Protein AF-A0AAJ2TC12-F1 (afdb_monomer_lite)

Structure (mmCIF, N/CA/C/O backbone):
data_AF-A0AAJ2TC12-F1
#
_entry.id   AF-A0AAJ2TC12-F1
#
loop_
_atom_site.group_PDB
_atom_site.id
_atom_site.type_symbol
_atom_site.label_atom_id
_atom_site.label_alt_id
_atom_site.label_comp_id
_atom_site.label_asym_id
_atom_site.label_entity_id
_atom_site.label_seq_id
_atom_site.pdbx_PDB_ins_code
_atom_site.Cartn_x
_atom_site.Cartn_y
_atom_site.Cartn_z
_atom_site.occupancy
_atom_site.B_iso_or_equiv
_atom_site.auth_seq_id
_atom_site.auth_comp_id
_atom_site.auth_asym_id
_atom_site.auth_atom_id
_atom_site.pdbx_PDB_model_num
ATOM 1 N N . MET A 1 1 ? 13.324 10.638 -14.437 1.00 60.88 1 MET A N 1
ATOM 2 C CA . MET A 1 1 ? 12.610 9.988 -13.320 1.00 60.88 1 MET A CA 1
ATOM 3 C C . MET A 1 1 ? 11.323 9.425 -13.895 1.00 60.88 1 MET A C 1
ATOM 5 O O . MET A 1 1 ? 10.510 10.207 -14.366 1.00 60.88 1 MET A O 1
ATOM 9 N N . VAL A 1 2 ? 11.208 8.100 -14.013 1.00 73.31 2 VAL A N 1
ATOM 10 C CA . VAL A 1 2 ? 10.015 7.459 -14.594 1.00 73.31 2 VAL A CA 1
ATOM 11 C C . VAL A 1 2 ? 8.954 7.398 -13.505 1.00 73.31 2 VAL A C 1
ATOM 13 O O . VAL A 1 2 ? 9.195 6.801 -12.458 1.00 73.31 2 VAL A O 1
ATOM 16 N N . LYS A 1 3 ? 7.811 8.041 -13.734 1.00 79.06 3 LYS A N 1
ATOM 17 C CA . LYS A 1 3 ? 6.638 7.928 -12.867 1.00 79.06 3 LYS A CA 1
ATOM 18 C C . LYS A 1 3 ? 5.734 6.831 -13.420 1.00 79.06 3 LYS A C 1
ATOM 20 O O . LYS A 1 3 ? 5.578 6.724 -14.634 1.00 79.06 3 LYS A O 1
ATOM 25 N N . ARG A 1 4 ? 5.164 6.027 -12.529 1.00 81.19 4 ARG A N 1
ATOM 26 C CA . ARG A 1 4 ? 4.212 4.971 -12.862 1.00 81.19 4 ARG A CA 1
ATOM 27 C C . ARG A 1 4 ? 3.032 5.037 -11.907 1.00 81.19 4 ARG A C 1
ATOM 29 O O . ARG A 1 4 ? 3.238 5.274 -10.721 1.00 81.19 4 ARG A O 1
ATOM 36 N N . ASP A 1 5 ? 1.838 4.804 -12.436 1.00 85.94 5 ASP A N 1
ATOM 37 C CA . ASP A 1 5 ? 0.603 4.765 -11.660 1.00 85.94 5 ASP A CA 1
ATOM 38 C C . ASP A 1 5 ? 0.060 3.327 -11.639 1.00 85.94 5 ASP A C 1
ATOM 40 O O . ASP A 1 5 ? 0.129 2.602 -12.639 1.00 85.94 5 ASP A O 1
ATOM 44 N N . VAL A 1 6 ? -0.461 2.908 -10.484 1.00 88.75 6 VAL A N 1
ATOM 45 C CA . VAL A 1 6 ? -1.053 1.582 -10.267 1.00 88.75 6 VAL A CA 1
ATOM 46 C C . VAL A 1 6 ? -2.403 1.760 -9.593 1.00 88.75 6 VAL A C 1
ATOM 48 O O . VAL A 1 6 ? -2.496 2.392 -8.543 1.00 88.75 6 VAL A O 1
ATOM 51 N N . AS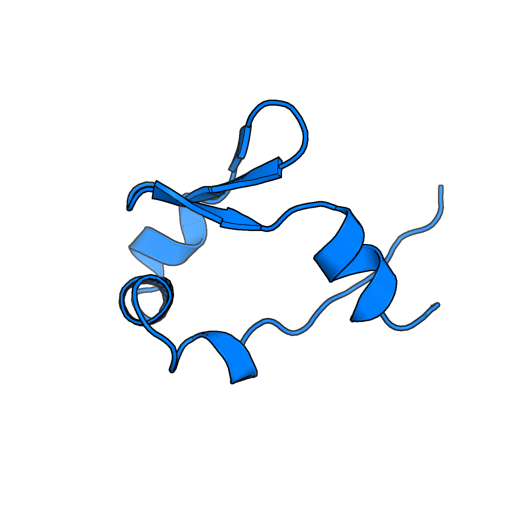P A 1 7 ? -3.445 1.189 -10.195 1.00 91.00 7 ASP A N 1
ATOM 52 C CA . ASP A 1 7 ? -4.761 1.097 -9.570 1.00 91.00 7 ASP A CA 1
ATOM 53 C C . ASP A 1 7 ? -4.822 -0.153 -8.687 1.00 91.00 7 ASP A C 1
ATOM 55 O O . ASP A 1 7 ? -4.805 -1.286 -9.176 1.00 91.00 7 ASP A O 1
ATOM 59 N N . VAL A 1 8 ? -4.873 0.063 -7.372 1.00 92.06 8 VAL A N 1
ATOM 60 C CA . VAL A 1 8 ? -4.945 -1.007 -6.369 1.00 92.06 8 VAL A CA 1
ATOM 61 C C . VAL A 1 8 ? -6.383 -1.385 -5.995 1.00 92.06 8 VAL A C 1
ATOM 63 O O . VAL A 1 8 ? -6.580 -2.358 -5.266 1.00 92.06 8 VAL A O 1
ATOM 66 N N . SER A 1 9 ? -7.396 -0.693 -6.530 1.00 93.25 9 SER A N 1
ATOM 67 C CA . SER A 1 9 ? -8.816 -0.948 -6.233 1.00 93.25 9 SER A CA 1
ATOM 68 C C . SER A 1 9 ? -9.233 -2.422 -6.397 1.00 93.25 9 SER A C 1
ATOM 70 O O . SER A 1 9 ? -9.896 -2.940 -5.498 1.00 93.25 9 SER A O 1
ATOM 72 N N . PRO A 1 10 ? -8.798 -3.165 -7.442 1.00 93.94 10 PRO A N 1
ATOM 73 C CA . PRO A 1 10 ? -9.166 -4.578 -7.620 1.00 93.94 10 PRO A CA 1
ATOM 74 C C . PRO A 1 10 ? -8.624 -5.533 -6.542 1.00 93.94 10 PRO A C 1
ATOM 76 O O . PRO A 1 10 ? -8.991 -6.710 -6.501 1.00 93.94 10 PRO A O 1
ATOM 79 N N . TYR A 1 11 ? -7.696 -5.066 -5.706 1.00 93.75 11 TYR A N 1
ATOM 80 C CA . TYR A 1 11 ? -7.048 -5.859 -4.663 1.00 93.75 11 TYR A CA 1
ATOM 81 C C . TYR A 1 11 ? -7.644 -5.591 -3.281 1.00 93.75 11 TYR A C 1
ATOM 83 O O . TYR A 1 11 ? -7.485 -6.425 -2.392 1.00 93.75 11 TYR A O 1
ATOM 91 N N . LEU A 1 12 ? -8.407 -4.504 -3.122 1.00 95.94 12 LEU A N 1
ATOM 92 C CA . LEU A 1 12 ? -9.057 -4.144 -1.862 1.00 95.94 12 LEU A CA 1
ATOM 93 C C . LEU A 1 12 ? -10.146 -5.139 -1.442 1.00 95.94 12 LEU A C 1
ATOM 95 O O . LEU A 1 12 ? -10.613 -5.091 -0.319 1.00 95.94 12 LEU A O 1
ATOM 99 N N . ASP A 1 13 ? -10.565 -6.069 -2.299 1.00 95.75 13 ASP A N 1
ATOM 100 C CA . ASP A 1 13 ? -11.494 -7.141 -1.922 1.00 95.75 13 ASP A CA 1
ATOM 101 C C . ASP A 1 13 ? -10.797 -8.390 -1.356 1.00 95.75 13 ASP A C 1
ATOM 103 O O . ASP A 1 13 ? -11.468 -9.371 -1.031 1.00 95.75 13 ASP A O 1
ATOM 107 N N . LYS A 1 14 ? -9.464 -8.386 -1.216 1.00 94.31 14 LYS A N 1
ATOM 108 C CA . LYS A 1 14 ? -8.678 -9.584 -0.888 1.00 94.31 14 LYS A CA 1
ATOM 109 C C . LYS A 1 14 ? -8.035 -9.498 0.495 1.00 94.31 14 LYS A C 1
ATOM 111 O O . LYS A 1 14 ? -7.182 -8.650 0.730 1.00 94.31 14 LYS A O 1
ATOM 116 N N . GLY A 1 15 ? -8.364 -10.447 1.372 1.00 95.88 15 GLY A N 1
ATOM 117 C CA . GLY A 1 15 ? -7.641 -10.681 2.629 1.00 95.88 15 GLY A CA 1
ATOM 118 C C . GLY A 1 15 ? -7.405 -9.409 3.451 1.00 95.88 15 GLY A C 1
ATOM 119 O O . GLY A 1 15 ? -8.324 -8.619 3.648 1.00 95.88 15 GLY A O 1
ATOM 120 N N . ILE A 1 16 ? -6.159 -9.201 3.887 1.00 96.94 16 ILE A N 1
ATOM 121 C CA . ILE A 1 16 ? -5.744 -8.061 4.723 1.00 96.94 16 ILE A CA 1
ATOM 122 C C . ILE A 1 16 ? -5.976 -6.690 4.059 1.00 96.94 16 ILE A C 1
ATOM 124 O O . ILE A 1 16 ? -6.161 -5.687 4.746 1.00 96.94 16 ILE A O 1
ATOM 128 N N . PHE A 1 17 ? -6.049 -6.635 2.725 1.00 97.12 17 PHE A N 1
ATOM 129 C CA . PHE A 1 17 ? -6.302 -5.395 1.986 1.00 97.12 17 PHE A CA 1
ATOM 130 C C . PHE A 1 17 ? -7.762 -4.929 2.073 1.00 97.12 17 PHE A C 1
ATOM 132 O O . PHE A 1 17 ? -8.040 -3.771 1.769 1.00 97.12 17 PHE A O 1
ATOM 139 N N . GLN A 1 18 ? -8.693 -5.774 2.540 1.00 97.81 18 GLN A N 1
ATOM 140 C CA . GLN A 1 18 ? -10.088 -5.371 2.773 1.00 97.81 18 GLN A CA 1
ATOM 141 C C . GLN A 1 18 ? -10.225 -4.232 3.775 1.00 97.81 18 GLN A C 1
ATOM 143 O O . GLN A 1 18 ? -11.103 -3.383 3.625 1.00 97.81 18 GLN A O 1
ATOM 148 N N . GLU A 1 19 ? -9.331 -4.167 4.758 1.00 97.62 19 GLU A N 1
ATOM 149 C CA . GLU A 1 19 ? -9.318 -3.078 5.730 1.00 97.62 19 GLU A CA 1
ATOM 150 C C . GLU A 1 19 ? -8.912 -1.737 5.115 1.00 97.62 19 GLU A C 1
ATOM 152 O O . GLU A 1 19 ? -9.276 -0.694 5.646 1.00 97.62 19 GLU A O 1
ATOM 157 N N . LEU A 1 20 ? -8.216 -1.745 3.976 1.00 97.94 20 LEU A N 1
ATOM 158 C CA . LEU A 1 20 ? -7.798 -0.531 3.280 1.00 97.94 20 LEU A CA 1
ATOM 159 C C . LEU A 1 20 ? -8.923 0.114 2.456 1.00 97.94 20 LEU A C 1
ATOM 161 O O . LEU A 1 20 ? -8.707 1.146 1.830 1.00 97.94 20 LEU A O 1
ATOM 165 N N . LYS A 1 21 ? -10.135 -0.460 2.465 1.00 97.00 21 LYS A N 1
ATOM 166 C CA . LYS A 1 21 ? -11.346 0.252 2.024 1.00 97.00 21 LYS A CA 1
ATOM 167 C C . LYS A 1 21 ? -11.711 1.408 2.958 1.00 97.00 21 LYS A C 1
ATOM 169 O O . LYS A 1 21 ? -12.443 2.304 2.549 1.00 97.00 21 LYS A O 1
ATOM 174 N N . ASP A 1 22 ? -11.231 1.373 4.201 1.00 97.62 22 ASP A N 1
ATOM 175 C CA . ASP A 1 22 ? -11.253 2.524 5.095 1.00 97.62 22 ASP A CA 1
ATOM 176 C C . ASP A 1 22 ? -10.196 3.533 4.629 1.00 97.62 22 ASP A C 1
ATOM 178 O O . ASP A 1 22 ? -8.994 3.257 4.649 1.00 97.62 22 ASP A O 1
ATOM 182 N N . GLU A 1 23 ? -10.654 4.709 4.204 1.00 96.88 23 GLU A N 1
ATOM 183 C CA . GLU A 1 23 ? -9.803 5.773 3.678 1.00 96.88 23 GLU A CA 1
ATOM 184 C C . GLU A 1 23 ? -8.750 6.233 4.698 1.00 96.88 23 GLU A C 1
ATOM 186 O O . GLU A 1 23 ? -7.613 6.527 4.323 1.00 96.88 23 GLU A O 1
ATOM 191 N N . GLU A 1 24 ? -9.081 6.240 5.992 1.00 98.12 24 GLU A N 1
ATOM 192 C CA . GLU A 1 24 ? -8.146 6.655 7.038 1.00 98.12 24 GLU A CA 1
ATOM 193 C C . GLU A 1 24 ? -7.025 5.631 7.210 1.00 98.12 24 GLU A C 1
ATOM 195 O O . GLU A 1 24 ? -5.867 6.013 7.383 1.00 98.12 24 GLU A O 1
ATOM 200 N N . LYS A 1 25 ? -7.326 4.333 7.064 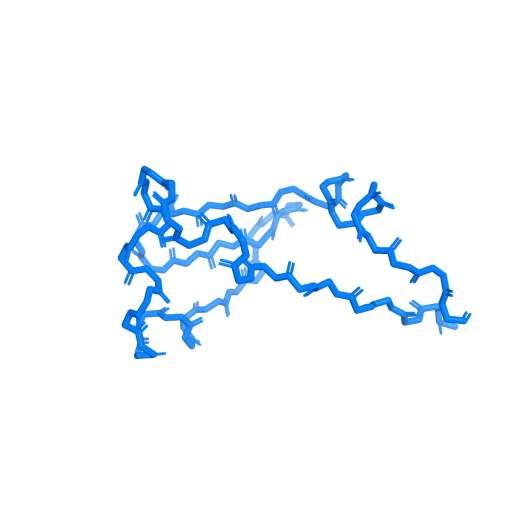1.00 97.75 25 LYS A N 1
ATOM 201 C CA . LYS A 1 25 ? -6.294 3.290 7.004 1.00 97.75 25 LYS A CA 1
ATOM 202 C C . LYS A 1 25 ? -5.491 3.394 5.719 1.00 97.75 25 LYS A C 1
ATOM 204 O O . LYS A 1 25 ? -4.266 3.349 5.790 1.00 97.75 25 LYS A O 1
ATOM 209 N N . PHE A 1 26 ? -6.134 3.596 4.569 1.00 97.50 26 PHE A N 1
ATOM 210 C CA . PHE A 1 26 ? -5.458 3.713 3.274 1.00 97.50 26 PHE A CA 1
ATOM 211 C C . PHE A 1 26 ? -4.427 4.852 3.246 1.00 97.50 26 PHE A C 1
ATOM 213 O O . PHE A 1 26 ? -3.325 4.687 2.722 1.00 97.50 26 PHE A O 1
ATOM 220 N N . LYS A 1 27 ? -4.742 5.990 3.874 1.00 97.94 27 LYS A N 1
ATOM 221 C CA . LYS A 1 27 ? -3.838 7.146 3.995 1.00 97.94 27 LYS A CA 1
ATOM 222 C C . LYS A 1 27 ? -2.585 6.885 4.835 1.00 97.94 27 LYS A C 1
ATOM 224 O O . LYS A 1 27 ? -1.652 7.678 4.766 1.00 97.94 27 LYS A O 1
ATOM 229 N N . THR A 1 28 ? -2.527 5.796 5.607 1.00 98.19 28 THR A N 1
ATOM 230 C CA . THR A 1 28 ? -1.348 5.459 6.432 1.00 98.19 28 THR A CA 1
ATOM 231 C C . THR A 1 28 ? -0.174 4.870 5.649 1.00 98.19 28 THR A C 1
ATOM 233 O O . THR A 1 28 ? 0.844 4.539 6.262 1.00 98.19 28 THR A O 1
ATOM 236 N N . VAL A 1 29 ? -0.317 4.739 4.325 1.00 97.12 29 VAL A N 1
ATOM 237 C CA . VAL A 1 29 ? 0.718 4.225 3.426 1.00 97.12 29 VAL A CA 1
ATOM 238 C C . VAL A 1 29 ? 2.063 4.909 3.669 1.00 97.12 29 VAL A C 1
ATOM 240 O O . VAL A 1 29 ? 2.167 6.137 3.715 1.00 97.12 29 VAL A O 1
ATOM 243 N N . ARG A 1 30 ? 3.116 4.108 3.809 1.00 97.44 30 ARG A N 1
ATOM 244 C CA . ARG A 1 30 ? 4.490 4.587 3.989 1.00 97.44 30 ARG A CA 1
ATOM 245 C C . ARG A 1 30 ? 5.487 3.630 3.356 1.00 97.44 30 ARG A C 1
ATOM 247 O O . ARG A 1 30 ? 5.204 2.450 3.206 1.00 97.44 30 ARG A O 1
ATOM 254 N N . VAL A 1 31 ? 6.668 4.140 3.023 1.00 96.12 31 VAL A N 1
ATOM 255 C CA . VAL A 1 31 ? 7.802 3.299 2.617 1.00 96.12 31 VAL A CA 1
ATOM 256 C C . VAL A 1 31 ? 8.331 2.553 3.843 1.00 96.12 31 VAL A C 1
ATOM 258 O O . VAL A 1 31 ? 8.532 3.169 4.892 1.00 96.12 31 VAL A O 1
ATOM 261 N N . SER A 1 32 ? 8.571 1.253 3.700 1.00 96.50 32 SER A N 1
ATOM 262 C CA . SER A 1 32 ? 9.140 0.387 4.732 1.00 96.50 32 SER A CA 1
ATOM 263 C C . SER A 1 32 ? 10.144 -0.566 4.100 1.00 96.50 32 SER A C 1
ATOM 265 O O . SER A 1 32 ? 9.776 -1.442 3.322 1.00 96.50 32 SER A O 1
ATOM 267 N N . PHE A 1 33 ? 11.425 -0.364 4.415 1.00 93.25 33 PHE A N 1
ATOM 268 C CA . PHE A 1 33 ? 12.549 -1.042 3.764 1.00 93.25 33 PHE A CA 1
ATOM 269 C C . PHE A 1 33 ? 12.503 -0.896 2.237 1.00 93.25 33 PHE A C 1
ATOM 271 O O . PHE A 1 33 ? 12.736 0.198 1.720 1.00 93.25 33 PHE A O 1
ATOM 278 N N . ASP A 1 34 ? 12.233 -1.988 1.536 1.00 93.44 34 ASP A N 1
ATOM 279 C CA . ASP A 1 34 ? 12.087 -2.082 0.094 1.00 93.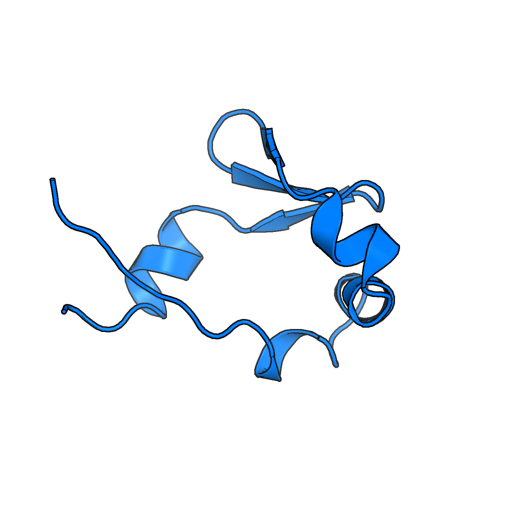44 34 ASP A CA 1
ATOM 280 C C . ASP A 1 34 ? 10.624 -2.066 -0.360 1.00 93.44 34 ASP A C 1
ATOM 282 O O . ASP A 1 34 ? 10.396 -1.924 -1.549 1.00 93.44 34 ASP A O 1
ATOM 286 N N . SER A 1 35 ? 9.642 -2.103 0.543 1.00 94.81 35 SER A N 1
ATOM 287 C CA . SER A 1 35 ? 8.204 -2.144 0.240 1.00 94.81 35 SER A CA 1
ATOM 288 C C . SER A 1 35 ? 7.468 -0.835 0.564 1.00 94.81 35 SER A C 1
ATOM 290 O O . SER A 1 35 ? 8.038 0.131 1.090 1.00 94.81 35 SER 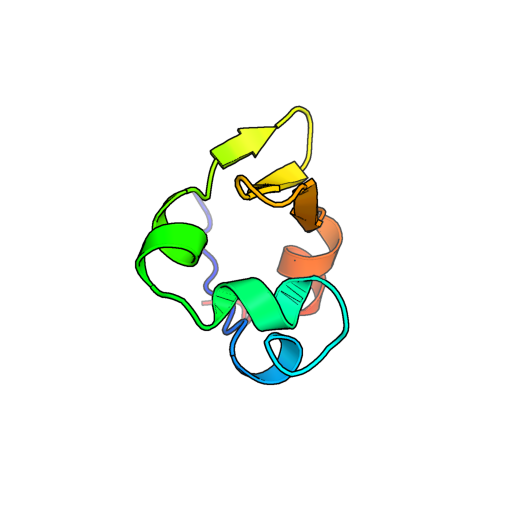A O 1
ATOM 292 N N . ILE A 1 36 ? 6.166 -0.800 0.266 1.00 96.00 36 ILE A N 1
ATOM 293 C CA . ILE A 1 36 ? 5.233 0.080 0.978 1.00 96.00 36 ILE A CA 1
ATOM 294 C C . ILE A 1 36 ? 4.378 -0.742 1.933 1.00 96.00 36 ILE A C 1
ATOM 296 O O . ILE A 1 36 ? 3.991 -1.857 1.602 1.00 96.00 36 ILE A O 1
ATOM 300 N N . GLU A 1 37 ? 4.029 -0.162 3.076 1.00 97.69 37 GLU A N 1
ATOM 301 C CA . GLU A 1 37 ? 3.171 -0.795 4.075 1.00 97.69 37 GLU A CA 1
ATOM 302 C C . GLU A 1 37 ? 2.105 0.171 4.608 1.00 97.69 37 GLU A C 1
ATOM 304 O O . GLU A 1 37 ? 2.257 1.398 4.558 1.00 97.69 37 GLU A O 1
ATOM 309 N N . TRP A 1 38 ? 1.043 -0.396 5.174 1.00 98.19 38 TRP A N 1
ATOM 310 C CA . TRP A 1 38 ? -0.019 0.312 5.888 1.00 98.19 38 TRP A CA 1
ATOM 311 C C . TRP A 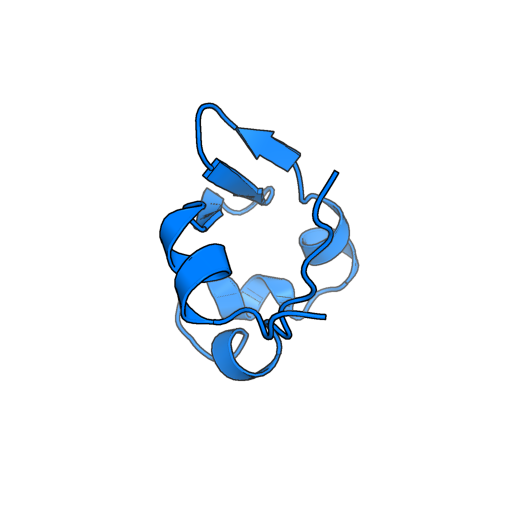1 38 ? 0.003 0.002 7.391 1.00 98.19 38 TRP A C 1
ATOM 313 O O . TRP A 1 38 ? 0.682 -0.909 7.866 1.00 98.19 38 TRP A O 1
ATOM 323 N N . CYS A 1 39 ? -0.766 0.755 8.183 1.00 97.81 39 CYS A N 1
ATOM 324 C CA . CYS A 1 39 ? -0.845 0.571 9.638 1.00 97.81 39 CYS A CA 1
ATOM 325 C C . CYS A 1 39 ? -1.371 -0.807 10.075 1.00 97.81 39 CYS A C 1
ATOM 327 O O . CYS A 1 39 ? -1.085 -1.233 11.191 1.00 97.81 39 CYS A O 1
ATOM 329 N N . ASN A 1 40 ? -2.103 -1.503 9.203 1.00 97.25 40 ASN A N 1
ATOM 330 C CA . ASN A 1 40 ? -2.604 -2.856 9.428 1.00 97.25 40 ASN A CA 1
ATOM 331 C C . ASN A 1 40 ? -1.605 -3.949 9.011 1.00 97.25 40 ASN A C 1
ATOM 333 O O . ASN A 1 40 ? -1.994 -5.107 8.946 1.00 97.25 40 ASN A O 1
ATOM 337 N N . GLN A 1 41 ? -0.346 -3.594 8.726 1.00 97.00 41 GLN A N 1
ATOM 338 C CA . GLN A 1 41 ? 0.717 -4.514 8.301 1.00 97.00 41 GLN A CA 1
ATOM 339 C C . GLN A 1 41 ? 0.512 -5.142 6.915 1.00 97.00 41 GLN A C 1
ATOM 341 O O . GLN A 1 41 ? 1.244 -6.057 6.557 1.00 97.00 41 GLN A O 1
ATOM 346 N N . ALA A 1 42 ? -0.457 -4.664 6.127 1.00 97.19 42 ALA A N 1
ATOM 347 C CA . ALA A 1 42 ? -0.497 -4.980 4.706 1.00 97.19 42 ALA A CA 1
ATOM 348 C C . ALA A 1 42 ? 0.696 -4.314 4.010 1.00 97.19 42 ALA A C 1
ATOM 350 O O . ALA A 1 42 ? 0.976 -3.146 4.287 1.00 97.19 42 ALA A O 1
ATOM 351 N N . ASP A 1 43 ? 1.348 -5.023 3.095 1.00 96.81 43 ASP A N 1
ATOM 352 C CA . ASP A 1 43 ? 2.494 -4.535 2.335 1.00 96.81 43 ASP A CA 1
ATOM 353 C C . ASP A 1 43 ? 2.399 -4.889 0.842 1.00 96.81 43 ASP A C 1
ATOM 355 O O . ASP A 1 43 ? 1.680 -5.806 0.436 1.00 96.81 43 ASP A O 1
ATOM 359 N N . LEU A 1 44 ? 3.088 -4.112 0.005 1.00 95.00 44 LEU A N 1
ATOM 360 C CA . LEU A 1 44 ? 3.267 -4.385 -1.420 1.00 95.00 44 LEU A CA 1
ATOM 361 C C . LEU A 1 44 ? 4.718 -4.113 -1.825 1.00 95.00 44 LEU A C 1
ATOM 363 O O . LEU A 1 44 ? 5.246 -3.019 -1.609 1.00 95.00 44 LEU A O 1
ATOM 367 N N . ASP A 1 45 ? 5.330 -5.102 -2.471 1.00 92.94 45 ASP A N 1
ATOM 368 C CA . ASP A 1 45 ? 6.689 -5.032 -3.010 1.00 92.94 45 ASP A CA 1
ATOM 369 C C . ASP A 1 45 ? 6.741 -4.195 -4.314 1.00 92.94 45 ASP A C 1
ATOM 371 O O . ASP A 1 45 ? 5.809 -4.262 -5.126 1.00 92.94 45 ASP A O 1
ATOM 375 N N . PRO A 1 46 ? 7.812 -3.416 -4.568 1.00 88.50 46 PRO A N 1
ATOM 376 C CA . PRO A 1 46 ? 8.133 -2.797 -5.851 1.00 88.50 46 PRO A CA 1
ATOM 377 C C . PRO A 1 46 ? 7.821 -3.654 -7.074 1.00 88.50 46 PRO A C 1
ATOM 379 O O . PRO A 1 46 ? 7.267 -3.123 -8.041 1.00 88.50 46 PRO A O 1
ATOM 382 N N . GLU A 1 47 ? 8.144 -4.951 -7.055 1.00 88.81 47 GLU A N 1
ATOM 383 C CA . GLU A 1 47 ? 7.912 -5.857 -8.186 1.00 88.81 47 GLU A CA 1
ATOM 384 C C . GLU A 1 47 ? 6.436 -5.900 -8.597 1.00 88.81 47 GLU A C 1
ATOM 386 O O . GLU A 1 47 ? 6.130 -5.846 -9.792 1.00 88.81 47 GLU A O 1
ATOM 391 N N . PHE A 1 48 ? 5.513 -5.875 -7.629 1.00 89.31 48 PHE A N 1
ATOM 392 C CA . PHE A 1 48 ? 4.079 -5.793 -7.901 1.00 89.31 48 PHE A CA 1
ATOM 393 C C . PHE A 1 48 ? 3.738 -4.527 -8.691 1.00 89.31 48 PHE A C 1
ATOM 395 O O . PHE A 1 48 ? 2.997 -4.575 -9.678 1.00 89.31 48 PHE A O 1
ATOM 402 N N . PHE A 1 49 ? 4.305 -3.384 -8.300 1.00 85.00 49 PHE A N 1
ATOM 403 C CA . PHE A 1 49 ? 4.076 -2.133 -9.013 1.00 85.00 49 PHE A CA 1
ATOM 404 C C . PHE A 1 49 ? 4.692 -2.166 -10.407 1.00 85.00 49 PHE A C 1
ATOM 406 O O . PHE A 1 49 ? 4.052 -1.701 -11.344 1.00 85.00 49 PHE A O 1
ATOM 413 N N . PHE A 1 50 ? 5.887 -2.731 -10.592 1.00 83.94 50 PHE A N 1
ATOM 414 C CA . PHE A 1 50 ? 6.486 -2.873 -11.923 1.00 83.94 50 PHE A CA 1
ATOM 415 C C . PHE A 1 50 ? 5.648 -3.764 -12.847 1.00 83.94 50 PHE A C 1
ATOM 417 O O . PHE A 1 50 ? 5.483 -3.4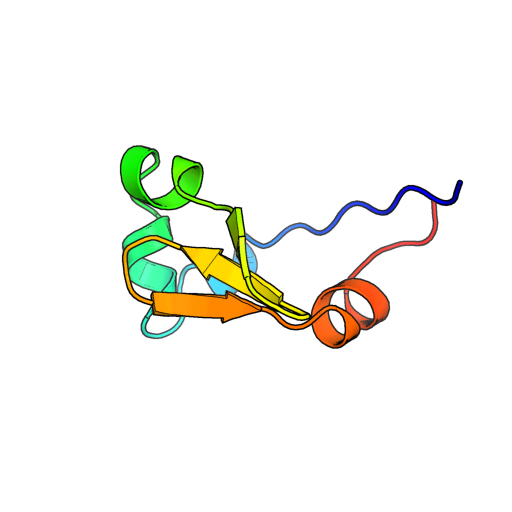18 -14.014 1.00 83.94 50 PHE A O 1
ATOM 424 N N . GLU A 1 51 ? 5.083 -4.858 -12.335 1.00 85.69 51 GLU A N 1
ATOM 425 C CA . GLU A 1 51 ? 4.254 -5.775 -13.121 1.00 85.69 51 GLU A CA 1
ATOM 426 C C . GLU A 1 51 ? 2.878 -5.176 -13.465 1.00 85.69 51 GLU A C 1
ATOM 428 O O . GLU A 1 51 ? 2.360 -5.386 -14.564 1.00 85.69 51 GLU A O 1
ATOM 433 N N . LYS A 1 52 ? 2.258 -4.450 -12.525 1.00 83.62 52 LYS A N 1
ATOM 434 C CA . LYS A 1 52 ? 0.876 -3.948 -12.666 1.00 83.62 52 LYS A CA 1
ATOM 435 C C . LYS A 1 52 ? 0.772 -2.505 -13.136 1.00 83.62 52 LYS A C 1
ATOM 437 O O . LYS A 1 52 ? -0.316 -2.064 -13.512 1.00 83.62 52 LYS A O 1
ATOM 442 N N . SER A 1 53 ? 1.874 -1.766 -13.136 1.00 78.31 53 SER A N 1
ATOM 443 C CA . SER A 1 53 ? 1.891 -0.416 -13.682 1.00 78.31 53 SER A CA 1
ATOM 444 C C . SER A 1 53 ? 1.841 -0.420 -15.198 1.00 78.31 53 SER A C 1
ATOM 446 O O . SER A 1 53 ? 2.439 -1.244 -15.887 1.00 78.31 53 SER A O 1
ATOM 448 N N . LYS A 1 54 ? 1.146 0.579 -15.735 1.00 66.25 54 LYS A N 1
ATOM 449 C CA . LYS A 1 54 ? 1.274 0.935 -17.143 1.00 66.25 54 LYS A CA 1
ATOM 450 C C . LYS A 1 54 ? 2.493 1.839 -17.285 1.00 66.25 54 LYS A C 1
ATOM 452 O O . LYS A 1 54 ? 2.709 2.729 -16.461 1.00 66.25 54 LYS A O 1
ATOM 457 N N . ALA A 1 55 ? 3.301 1.609 -18.317 1.00 58.34 55 ALA A N 1
ATOM 458 C CA . ALA A 1 55 ? 4.271 2.612 -18.730 1.00 58.34 55 ALA A CA 1
ATOM 459 C C . ALA A 1 55 ? 3.484 3.839 -19.215 1.00 58.34 55 ALA A C 1
ATOM 461 O O . ALA A 1 55 ? 2.678 3.715 -20.138 1.00 58.34 55 ALA A O 1
ATOM 462 N N . CYS A 1 56 ? 3.671 4.970 -18.536 1.00 54.53 56 CYS A N 1
ATOM 463 C CA . CYS A 1 56 ? 3.253 6.275 -19.035 1.00 54.53 56 CYS A CA 1
ATOM 464 C C . CYS A 1 56 ? 4.175 6.727 -20.168 1.00 54.53 56 CYS A C 1
ATOM 466 O O . CYS A 1 56 ? 5.398 6.464 -20.066 1.00 54.53 56 CYS A O 1
#

Foldseek 3Di:
DFDWDADCVVVCVDDLSVVCVPVVQVVQWDDDDQWIATPSGDIDHPVVRVVRTDRD

pLDDT: mean 90.72, std 10.35, range [54.53, 98.19]

Secondary structure (DSSP, 8-state):
---EE---GGGTTSGGGGGGGSHHHHTT-EEETTEEE-TTS-EE-HHHHHHHPEE-

Radius of gyration: 11.53 Å; chains: 1; bounding box: 24×21×29 Å

Sequence (56 aa):
MVKRDVDVSPYLDKGIFQELKDEEKFKTVRVSFDSIEWCNQADLDPEFFFEKSKAC